Protein AF-D9PK71-F1 (afdb_monomer_lite)

pLDDT: mean 73.84, std 22.23, range [28.61, 95.31]

Organism: NCBI:txid749907

Sequence (181 aa):
SKDKDEFFEKIKHYMTLAKTSLETKRRVVENNLKNGLMPYTKRYLGTFKNHFSTIGLCGMNEACMNLLKKDITSPEGKQLTIDTLKFMREKVREFQQETGSLYNLEATPAESTAYRFAKLDKKMYPDIYTSGTPEMPYLTNSTQLPVGYTDDVVLALEHPERCPAAVHWRDHNSTRSWGRG

Secondary structure (DSSP, 8-state):
---HHHHHHHHHHHHHHHHHHHHHHHHHHHHHHHTTS-HHHHHHT--STTPPEEEE---HHHHHHHHHSS-TTSHHHHHHHHHHHHHHHHHHHHHHHHH---EEEE----HHHHHHHHHHHHHH-TT---EE-SSSEEPPSTTPPPTTS-S-HHHHHH-TTSS--------GGGSSSSS--

Structure (mmCIF, N/CA/C/O backbone):
data_AF-D9PK71-F1
#
_entry.id   AF-D9PK71-F1
#
loop_
_atom_si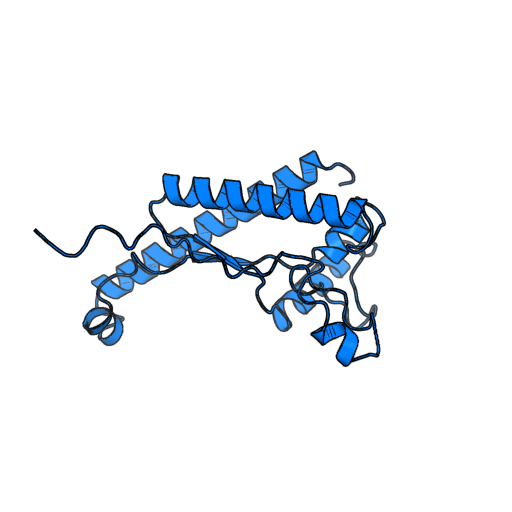te.group_PDB
_atom_site.id
_atom_site.type_symbol
_atom_site.label_atom_id
_atom_site.label_alt_id
_atom_site.label_comp_id
_atom_site.label_asym_id
_atom_site.label_entity_id
_atom_site.label_seq_id
_atom_site.pdbx_PDB_ins_code
_atom_site.Cartn_x
_atom_site.Cartn_y
_atom_site.Cartn_z
_atom_site.occupancy
_atom_site.B_iso_or_equiv
_atom_site.auth_seq_id
_atom_site.auth_comp_id
_atom_site.auth_asym_id
_atom_site.auth_atom_id
_atom_site.pdbx_PDB_model_num
ATOM 1 N N . SER A 1 1 ? -0.741 -0.027 -17.806 1.00 49.22 1 SER A N 1
ATOM 2 C CA . SER A 1 1 ? -0.610 1.356 -18.289 1.00 49.22 1 SER A CA 1
ATOM 3 C C . SER A 1 1 ? 0.857 1.698 -18.411 1.00 49.22 1 SER A C 1
ATOM 5 O O . SER A 1 1 ? 1.633 1.154 -17.636 1.00 49.22 1 SER A O 1
ATOM 7 N N . LYS A 1 2 ? 1.232 2.519 -19.395 1.00 63.56 2 LYS A N 1
ATOM 8 C CA . LYS A 1 2 ? 2.604 3.022 -19.578 1.00 63.56 2 LYS A CA 1
ATOM 9 C C . LYS A 1 2 ? 2.755 4.473 -19.109 1.00 63.56 2 LYS A C 1
ATOM 11 O O . LYS A 1 2 ? 3.839 5.026 -19.240 1.00 63.56 2 LYS A O 1
ATOM 16 N N . ASP A 1 3 ? 1.679 5.073 -18.599 1.00 83.69 3 ASP A N 1
ATOM 17 C CA . ASP A 1 3 ? 1.661 6.473 -18.203 1.00 83.69 3 ASP A CA 1
ATOM 18 C C . ASP A 1 3 ? 1.787 6.630 -16.683 1.00 83.69 3 ASP A C 1
ATOM 20 O O . ASP A 1 3 ? 1.162 5.902 -15.901 1.00 83.69 3 ASP A O 1
ATOM 24 N N . LYS A 1 4 ? 2.632 7.578 -16.279 1.00 82.75 4 LYS A N 1
ATOM 25 C CA . LYS A 1 4 ? 2.951 7.859 -14.879 1.00 82.75 4 LYS A CA 1
ATOM 26 C C . LYS A 1 4 ? 1.729 8.434 -14.159 1.00 82.75 4 LYS A C 1
ATOM 28 O O . LYS A 1 4 ? 1.484 8.066 -13.013 1.00 82.75 4 LYS A O 1
ATOM 33 N N . ASP A 1 5 ? 0.920 9.237 -14.841 1.00 88.62 5 ASP A N 1
ATOM 34 C CA . ASP A 1 5 ? -0.267 9.852 -14.242 1.00 88.62 5 ASP A CA 1
ATOM 35 C C . ASP A 1 5 ? -1.365 8.814 -13.967 1.00 88.62 5 ASP A C 1
ATOM 37 O O . ASP A 1 5 ? -1.918 8.768 -12.866 1.00 88.62 5 ASP A O 1
ATOM 41 N N . GLU A 1 6 ? -1.611 7.887 -14.902 1.00 90.69 6 GLU A N 1
ATOM 42 C CA . GLU A 1 6 ? -2.554 6.781 -14.671 1.00 90.69 6 GLU A CA 1
ATOM 43 C C . GLU A 1 6 ? -2.102 5.881 -13.506 1.00 90.69 6 GLU A C 1
ATOM 45 O O . GLU A 1 6 ? -2.930 5.362 -12.751 1.00 90.69 6 GLU A O 1
ATOM 50 N N . PHE A 1 7 ? -0.790 5.697 -13.327 1.00 90.75 7 PHE A N 1
ATOM 51 C CA . PHE A 1 7 ? -0.248 4.955 -12.190 1.00 90.75 7 PHE A CA 1
ATOM 52 C C . PHE A 1 7 ? -0.583 5.634 -10.853 1.00 90.75 7 PHE A C 1
ATOM 54 O O . PHE A 1 7 ? -1.090 4.969 -9.943 1.00 90.75 7 PHE A O 1
ATOM 61 N N . PHE A 1 8 ? -0.386 6.949 -10.743 1.00 92.75 8 PHE A N 1
ATOM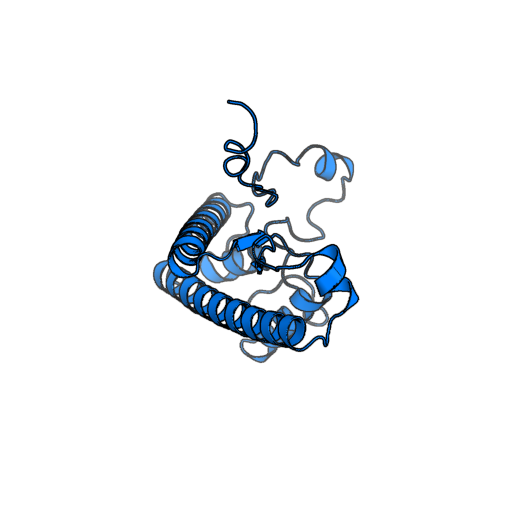 62 C CA . PHE A 1 8 ? -0.723 7.696 -9.528 1.00 92.75 8 PHE A CA 1
ATOM 63 C C . PHE A 1 8 ? -2.226 7.755 -9.254 1.00 92.75 8 PHE A C 1
ATOM 65 O O . PHE A 1 8 ? -2.640 7.605 -8.100 1.00 92.75 8 PHE A O 1
ATOM 72 N N . GLU A 1 9 ? -3.061 7.886 -10.285 1.00 93.94 9 GLU A N 1
ATOM 73 C CA . GLU A 1 9 ? -4.516 7.832 -10.105 1.00 93.94 9 GLU A CA 1
ATOM 74 C C . GLU A 1 9 ? -4.981 6.451 -9.620 1.00 93.94 9 GLU A C 1
ATOM 76 O O . GLU A 1 9 ? -5.848 6.360 -8.745 1.00 93.94 9 GLU A O 1
ATOM 81 N N . LYS A 1 10 ? -4.349 5.361 -10.076 1.00 93.12 10 LYS A N 1
ATOM 82 C CA . LYS A 1 10 ? -4.616 4.022 -9.525 1.00 93.12 10 LYS A CA 1
ATOM 83 C C . LYS A 1 10 ? -4.179 3.896 -8.072 1.00 93.12 10 LYS A C 1
ATOM 85 O O . LYS A 1 10 ? -4.954 3.386 -7.263 1.00 93.12 10 LYS A O 1
ATOM 90 N N . ILE A 1 11 ? -2.992 4.391 -7.712 1.00 92.75 11 ILE A N 1
ATOM 91 C CA . ILE A 1 11 ? -2.542 4.407 -6.309 1.00 92.75 11 ILE A CA 1
ATOM 92 C C . ILE A 1 11 ? -3.563 5.143 -5.444 1.00 92.75 11 ILE A C 1
ATOM 94 O O . ILE A 1 11 ? -4.026 4.605 -4.440 1.00 92.75 11 ILE A O 1
ATOM 98 N N . LYS A 1 12 ? -3.974 6.343 -5.855 1.00 94.31 12 LYS A N 1
ATOM 99 C CA . LYS A 1 12 ? -4.981 7.147 -5.154 1.00 94.31 12 LYS A CA 1
ATOM 100 C C . LYS A 1 12 ? -6.298 6.402 -4.981 1.00 94.31 12 LYS A C 1
ATOM 102 O O . LYS A 1 12 ? -6.862 6.412 -3.885 1.00 94.31 12 LYS A O 1
ATOM 107 N N . HIS A 1 13 ? -6.780 5.743 -6.033 1.00 95.19 13 HIS A N 1
ATOM 108 C CA . HIS A 1 13 ? -7.994 4.937 -5.978 1.00 95.19 13 HIS A CA 1
ATOM 109 C C . HIS A 1 13 ? -7.883 3.828 -4.920 1.00 95.19 13 HIS A C 1
ATOM 111 O O . HIS A 1 13 ? -8.722 3.752 -4.020 1.00 95.19 13 HIS A O 1
ATOM 117 N N . TYR A 1 14 ? -6.816 3.025 -4.956 1.00 94.00 14 TYR A N 1
ATOM 118 C CA . TYR A 1 14 ? -6.617 1.939 -3.991 1.00 94.00 14 TYR A CA 1
ATOM 119 C C . TYR A 1 14 ? -6.382 2.440 -2.563 1.00 94.00 14 TYR A C 1
ATOM 121 O O . TYR A 1 14 ? -6.922 1.865 -1.620 1.00 94.00 14 TYR A O 1
ATOM 129 N N . MET A 1 15 ? -5.655 3.542 -2.383 1.00 93.44 15 MET A N 1
ATOM 130 C CA . MET A 1 15 ? -5.487 4.181 -1.075 1.00 93.44 15 MET A CA 1
ATOM 131 C C . MET A 1 15 ? -6.818 4.676 -0.508 1.00 93.44 15 MET A C 1
ATOM 133 O O . MET A 1 15 ? -7.082 4.516 0.682 1.00 93.44 15 MET A O 1
ATOM 137 N N . THR A 1 16 ? -7.687 5.228 -1.356 1.00 94.94 16 THR A N 1
ATOM 138 C CA . THR A 1 16 ? -9.028 5.664 -0.947 1.00 94.94 16 THR A CA 1
ATOM 139 C C . THR A 1 16 ? -9.892 4.472 -0.533 1.00 94.94 16 THR A C 1
ATOM 141 O O . THR A 1 16 ? -10.580 4.535 0.485 1.00 94.94 16 THR A O 1
ATOM 144 N N . LEU A 1 17 ? -9.821 3.354 -1.264 1.00 95.31 17 LEU A N 1
ATOM 145 C CA . LEU A 1 17 ? -10.494 2.111 -0.874 1.00 95.31 17 LEU A CA 1
ATOM 146 C C . LEU A 1 17 ? -9.964 1.566 0.460 1.00 95.31 17 LEU A C 1
ATOM 148 O O . LEU A 1 17 ? -10.755 1.173 1.321 1.00 95.31 17 LEU A O 1
ATOM 152 N N . ALA A 1 18 ? -8.643 1.583 0.658 1.00 92.81 18 ALA A N 1
ATOM 153 C CA . ALA A 1 18 ? -8.014 1.166 1.907 1.00 92.81 18 ALA A CA 1
ATOM 154 C C . ALA A 1 18 ? -8.492 2.026 3.085 1.00 92.81 18 ALA A C 1
ATOM 156 O O . ALA A 1 18 ? -8.916 1.470 4.098 1.00 92.81 18 ALA A O 1
ATOM 157 N N . LYS A 1 19 ? -8.527 3.358 2.928 1.00 94.19 19 LYS A N 1
ATOM 158 C CA . LYS A 1 19 ? -9.094 4.295 3.914 1.00 94.19 19 LYS A CA 1
ATOM 159 C C . LYS A 1 19 ? -10.520 3.903 4.297 1.00 94.19 19 LYS A C 1
ATOM 161 O O . LYS A 1 19 ? -10.812 3.693 5.469 1.00 94.19 19 LYS A O 1
ATOM 166 N N . THR A 1 20 ? -11.400 3.739 3.309 1.00 94.56 20 THR A N 1
ATOM 167 C CA . THR A 1 20 ? -12.809 3.386 3.543 1.00 94.56 20 THR A CA 1
ATOM 168 C C . THR A 1 20 ? -12.956 2.056 4.288 1.00 94.56 20 THR A C 1
ATOM 170 O O . THR A 1 20 ? -13.780 1.939 5.200 1.00 94.56 20 THR A O 1
ATOM 173 N N . SER A 1 21 ? -12.142 1.057 3.937 1.00 94.94 21 SER A N 1
ATOM 174 C CA . SER A 1 21 ? -12.102 -0.240 4.622 1.00 94.94 21 SER A CA 1
ATOM 175 C C . SER A 1 21 ? -11.646 -0.102 6.080 1.00 94.94 21 SER A C 1
ATOM 177 O O . SER A 1 21 ? -12.307 -0.616 6.988 1.00 94.94 21 SER A O 1
ATOM 179 N N . LEU A 1 22 ? -10.564 0.643 6.319 1.00 92.69 22 LEU A N 1
ATOM 180 C CA . LEU A 1 22 ? -9.991 0.876 7.646 1.00 92.69 22 LEU A CA 1
ATOM 181 C C . LEU A 1 22 ? -10.969 1.620 8.563 1.00 92.69 22 LEU A C 1
ATOM 183 O O . LEU A 1 22 ? -11.201 1.172 9.687 1.00 92.69 22 LEU A O 1
ATOM 187 N N . GLU A 1 23 ? -11.616 2.679 8.077 1.00 93.56 23 GLU A N 1
ATOM 188 C CA . GLU A 1 23 ? -12.632 3.419 8.838 1.00 93.56 23 GLU A CA 1
ATOM 189 C C . GLU A 1 23 ? -13.875 2.569 9.121 1.00 93.56 23 GLU A C 1
ATOM 191 O O . GLU A 1 23 ? -14.410 2.561 10.233 1.00 93.56 23 GLU A O 1
ATOM 196 N N . THR A 1 24 ? -14.315 1.769 8.146 1.00 94.19 24 THR A N 1
ATOM 197 C CA . THR A 1 24 ? -15.439 0.846 8.352 1.00 94.19 24 THR A CA 1
ATOM 198 C C . THR A 1 24 ? -15.112 -0.183 9.430 1.00 94.19 24 THR A C 1
ATOM 200 O O . THR A 1 24 ? -15.928 -0.416 10.327 1.00 94.19 24 THR A O 1
ATOM 203 N N . LYS A 1 25 ? -13.908 -0.767 9.388 1.00 91.94 25 LYS A N 1
ATOM 204 C CA . LYS A 1 25 ? -13.423 -1.712 10.401 1.00 91.94 25 LYS A CA 1
ATOM 205 C C . LYS A 1 25 ? -13.338 -1.045 11.774 1.00 91.94 25 LYS A C 1
ATOM 207 O O . LYS A 1 25 ? -13.826 -1.622 12.745 1.00 91.94 25 LYS A O 1
ATOM 212 N N . ARG A 1 26 ? -12.786 0.170 11.853 1.00 91.38 26 ARG A N 1
ATOM 213 C CA . ARG A 1 26 ? -12.682 0.962 13.088 1.00 91.38 26 ARG A CA 1
ATOM 214 C C . ARG A 1 26 ? -14.051 1.165 13.725 1.00 91.38 26 ARG A C 1
ATOM 216 O O . ARG A 1 26 ? -14.225 0.823 14.889 1.00 91.38 26 ARG A O 1
ATOM 223 N N . ARG A 1 27 ? -15.048 1.596 12.949 1.00 91.62 27 ARG A N 1
ATOM 224 C CA . ARG A 1 27 ? -16.429 1.769 13.426 1.00 91.62 27 ARG A CA 1
ATOM 225 C C . ARG A 1 27 ? -17.022 0.480 14.004 1.00 91.62 27 ARG A C 1
ATOM 227 O O . ARG A 1 27 ? -17.658 0.517 15.054 1.00 91.62 27 ARG A O 1
ATOM 234 N N . VAL A 1 28 ? -16.809 -0.664 13.350 1.00 92.88 28 VAL A N 1
ATOM 235 C CA . VAL A 1 28 ? -17.277 -1.968 13.860 1.00 92.88 28 VAL A CA 1
ATOM 236 C C . VAL A 1 28 ? -16.591 -2.319 15.182 1.00 92.88 28 VAL A C 1
ATOM 238 O O . VAL A 1 28 ? -17.259 -2.708 16.139 1.00 92.88 28 VAL A O 1
ATOM 241 N N . VAL A 1 29 ? -15.271 -2.146 15.263 1.00 89.88 29 VAL A N 1
ATOM 242 C CA . VAL A 1 29 ? -14.491 -2.421 16.480 1.00 89.88 29 VAL A CA 1
ATOM 243 C C . VAL A 1 29 ? -14.921 -1.498 17.626 1.00 89.88 29 VAL A C 1
ATOM 245 O O . VAL A 1 29 ? -15.137 -1.962 18.744 1.00 89.88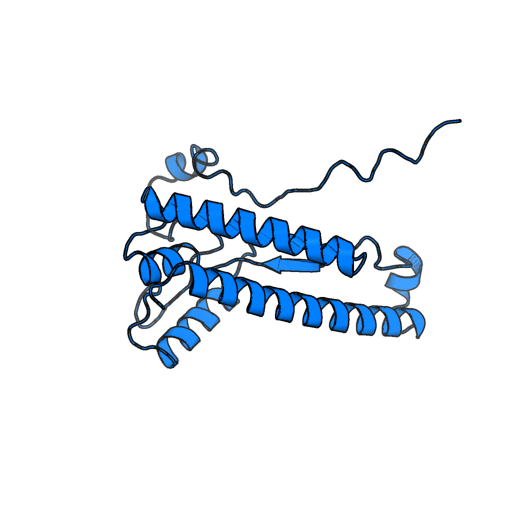 29 VAL A O 1
ATOM 248 N N . GLU A 1 30 ? -15.132 -0.211 17.366 1.00 89.00 30 GLU A N 1
ATOM 249 C CA . GLU A 1 30 ? -15.633 0.734 18.369 1.00 89.00 30 GLU A CA 1
ATOM 250 C C . GLU A 1 30 ? -17.038 0.379 18.864 1.00 89.00 30 GLU A C 1
ATOM 252 O O . GLU A 1 30 ? -17.304 0.458 20.066 1.00 89.00 30 GLU A O 1
ATOM 257 N N . ASN A 1 31 ? -17.930 -0.056 17.973 1.00 90.69 31 ASN A N 1
ATOM 258 C CA . ASN A 1 31 ? -19.264 -0.516 18.359 1.00 90.69 31 ASN A CA 1
ATOM 259 C C . ASN A 1 31 ? -19.191 -1.770 19.239 1.00 90.69 31 ASN A C 1
ATOM 261 O O . ASN A 1 31 ? -19.850 -1.830 20.277 1.00 90.69 31 ASN A O 1
ATOM 265 N N . ASN A 1 32 ? -18.330 -2.729 18.895 1.00 90.81 32 ASN A N 1
ATOM 266 C CA . ASN A 1 32 ? -18.095 -3.918 19.717 1.00 90.81 32 ASN A CA 1
ATOM 267 C C . ASN A 1 32 ? -17.547 -3.555 21.107 1.00 90.81 32 ASN A C 1
ATOM 269 O O . ASN A 1 32 ? -17.947 -4.154 22.106 1.00 90.81 32 ASN A O 1
ATOM 273 N N . LEU A 1 33 ? -16.673 -2.544 21.195 1.00 88.12 33 LEU A N 1
ATOM 274 C CA . LEU A 1 33 ? -16.142 -2.049 22.467 1.00 88.12 33 LEU A CA 1
ATOM 275 C C . LEU A 1 33 ? -17.254 -1.443 23.332 1.00 88.12 33 LEU A C 1
ATOM 277 O O . LEU A 1 33 ? -17.361 -1.749 24.522 1.00 88.12 33 LEU A O 1
ATOM 281 N N . LYS A 1 34 ? -18.107 -0.602 22.732 1.00 87.19 34 LYS A N 1
ATOM 282 C CA . LYS A 1 34 ? -19.247 0.032 23.413 1.00 87.19 34 LYS A CA 1
ATOM 283 C C . LYS A 1 34 ? -20.223 -1.015 23.944 1.00 87.19 34 LYS A C 1
ATOM 285 O O . LYS A 1 34 ? -20.555 -0.960 25.129 1.00 87.19 34 LYS A O 1
ATOM 290 N N . ASN A 1 35 ? -20.544 -2.014 23.121 1.00 90.81 35 ASN A N 1
ATOM 291 C CA . ASN A 1 35 ? -21.446 -3.125 23.441 1.00 90.81 35 ASN A CA 1
ATOM 292 C C . ASN A 1 35 ? -20.858 -4.146 24.431 1.00 90.81 35 ASN A C 1
ATOM 294 O O . ASN A 1 35 ? -21.519 -5.122 24.765 1.00 90.81 35 ASN A O 1
ATOM 298 N N . GLY A 1 36 ? -19.626 -3.944 24.913 1.00 87.44 36 GLY A N 1
ATOM 299 C CA . GLY A 1 36 ? -19.027 -4.790 25.947 1.00 87.44 36 GLY A CA 1
ATOM 300 C C . GLY A 1 36 ? -18.474 -6.123 25.442 1.00 87.44 36 GLY A C 1
ATOM 301 O O . GLY A 1 36 ? -18.064 -6.941 26.257 1.00 87.44 36 GLY A O 1
ATOM 302 N N . LEU A 1 37 ? -18.380 -6.323 24.123 1.00 89.12 37 LEU A N 1
ATOM 303 C CA . LEU A 1 37 ? -17.829 -7.545 23.519 1.00 89.12 37 LEU A CA 1
ATOM 304 C C . LEU A 1 37 ? -16.302 -7.657 23.670 1.00 89.12 37 LEU A C 1
ATOM 306 O O . LEU A 1 37 ? -15.720 -8.692 23.362 1.00 89.12 37 LEU A O 1
ATOM 310 N N . MET A 1 38 ? -15.643 -6.593 24.138 1.00 87.44 38 MET A N 1
ATOM 311 C CA . MET A 1 38 ? -14.199 -6.547 24.389 1.00 87.44 38 MET A CA 1
ATOM 312 C C . MET A 1 38 ? -13.917 -5.992 25.799 1.00 87.44 38 MET A C 1
ATOM 314 O O . MET A 1 38 ? -13.432 -4.864 25.936 1.00 87.44 38 MET A O 1
ATOM 318 N N . PRO A 1 39 ? -14.249 -6.745 26.866 1.00 84.75 39 PRO A N 1
ATOM 319 C CA . PRO A 1 39 ? -14.245 -6.240 28.241 1.00 84.75 39 PRO A CA 1
ATOM 320 C C . PRO A 1 39 ? -12.844 -5.856 28.735 1.00 84.75 39 PRO A C 1
ATOM 322 O O . PRO A 1 39 ? -12.676 -4.796 29.338 1.00 84.75 39 PRO A O 1
ATOM 325 N N . TYR A 1 40 ? -11.821 -6.653 28.411 1.00 85.75 40 TYR A N 1
ATOM 326 C CA . TYR A 1 40 ? -10.433 -6.343 28.763 1.00 85.75 40 TYR A CA 1
ATOM 327 C C . TYR A 1 40 ? -9.934 -5.089 28.040 1.00 85.75 40 TYR A C 1
ATOM 329 O O . TYR A 1 40 ? -9.430 -4.162 28.672 1.00 85.75 40 TYR A O 1
ATOM 337 N N . THR A 1 41 ? -10.152 -4.993 26.727 1.00 83.69 41 THR A N 1
ATOM 338 C CA . THR A 1 41 ? -9.767 -3.808 25.951 1.00 83.69 41 THR A CA 1
ATOM 339 C C . THR A 1 41 ? -10.480 -2.556 26.455 1.00 83.69 41 THR A C 1
ATOM 341 O O . THR A 1 41 ? -9.856 -1.511 26.613 1.00 83.69 41 THR A O 1
ATOM 344 N N . LYS A 1 42 ? -11.768 -2.651 26.804 1.00 81.38 42 LYS A N 1
ATOM 345 C CA . LYS A 1 42 ? -12.520 -1.528 27.381 1.00 81.38 42 LYS A CA 1
ATOM 346 C C . LYS A 1 42 ? -11.935 -1.084 28.722 1.00 81.38 42 LYS A C 1
ATOM 348 O O . LYS A 1 42 ? -11.851 0.114 28.971 1.00 81.38 42 LYS A O 1
ATOM 353 N N . ARG A 1 43 ? -11.506 -2.031 29.562 1.00 83.38 43 ARG A N 1
ATOM 354 C CA . ARG A 1 43 ? -10.967 -1.758 30.902 1.00 83.38 43 ARG A CA 1
ATOM 355 C C . ARG A 1 43 ? -9.581 -1.112 30.896 1.00 83.38 43 ARG A C 1
ATOM 357 O O . ARG A 1 43 ? -9.327 -0.286 31.774 1.00 83.38 43 ARG A O 1
ATOM 364 N N . TYR A 1 44 ? -8.709 -1.512 29.969 1.00 81.19 44 TYR A N 1
ATOM 365 C CA . TYR A 1 44 ? -7.298 -1.0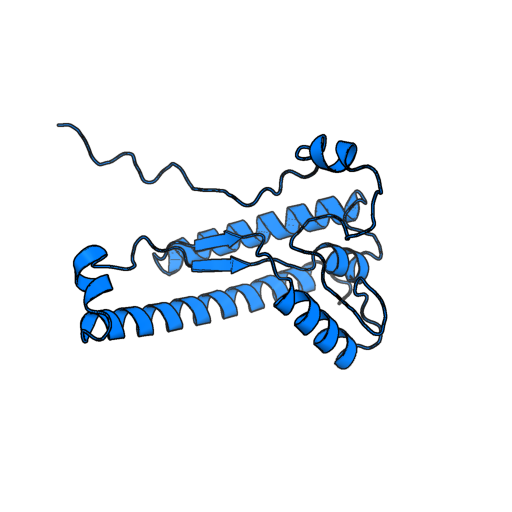99 29.948 1.00 81.19 44 TYR A CA 1
ATOM 366 C C . TYR A 1 44 ? -6.971 -0.045 28.889 1.00 81.19 44 TYR A C 1
ATOM 368 O O . TYR A 1 44 ? -6.093 0.781 29.110 1.00 81.19 44 TYR A O 1
ATOM 376 N N . LEU A 1 45 ? -7.668 -0.058 27.752 1.00 81.19 45 LEU A N 1
ATOM 377 C CA . LEU A 1 45 ? -7.408 0.853 26.640 1.00 81.19 45 LEU A CA 1
ATOM 378 C C . LEU A 1 45 ? -8.441 1.984 26.564 1.00 81.19 45 LEU A C 1
ATOM 380 O O . LEU A 1 45 ? -8.102 3.132 26.287 1.00 81.19 45 LEU A O 1
ATOM 384 N N . GLY A 1 46 ? -9.714 1.663 26.802 1.00 76.88 46 GLY A N 1
ATOM 385 C CA . GLY A 1 46 ? -10.826 2.616 26.806 1.00 76.88 46 GLY A CA 1
ATOM 386 C C . GLY A 1 46 ? -11.248 3.113 25.418 1.00 76.88 46 GLY A C 1
ATOM 387 O O . GLY A 1 46 ? -12.433 3.053 25.096 1.00 76.88 46 GLY A O 1
ATOM 388 N N . THR A 1 47 ? -10.315 3.578 24.578 1.00 76.19 47 THR A N 1
ATOM 389 C CA . THR A 1 47 ? -10.604 4.095 23.225 1.00 76.19 47 THR A CA 1
ATOM 390 C C . THR A 1 47 ? -9.530 3.710 22.206 1.00 76.19 47 THR A C 1
ATOM 392 O O . THR A 1 47 ? -8.366 3.521 22.551 1.00 76.19 47 THR A O 1
ATOM 395 N N . PHE A 1 48 ? -9.902 3.672 20.924 1.00 79.69 48 PHE A N 1
ATOM 396 C CA . PHE A 1 48 ? -8.975 3.413 19.815 1.00 79.69 48 PHE A CA 1
ATOM 397 C C . PHE A 1 48 ? -8.463 4.689 19.127 1.00 79.69 48 PHE A C 1
ATOM 399 O O . PHE A 1 48 ? -7.832 4.607 18.074 1.00 79.69 48 PHE A O 1
ATOM 406 N N . LYS A 1 49 ? -8.685 5.874 19.714 1.00 75.06 49 LYS A N 1
ATOM 407 C CA . LYS A 1 49 ? -8.291 7.161 19.107 1.00 75.06 49 LYS A CA 1
ATOM 408 C C . LYS A 1 49 ? -6.789 7.262 18.823 1.00 75.06 49 LYS A C 1
ATOM 410 O O . LYS A 1 49 ? -6.396 7.846 17.825 1.00 75.06 49 LYS A O 1
ATOM 415 N N . ASN A 1 50 ? -5.969 6.618 19.653 1.00 78.69 50 ASN A N 1
ATOM 416 C CA . ASN A 1 50 ? -4.511 6.621 19.517 1.00 78.69 50 ASN A CA 1
ATOM 417 C C . ASN A 1 50 ? -3.968 5.430 18.701 1.00 78.69 50 ASN A C 1
ATOM 419 O O . ASN A 1 50 ? -2.766 5.185 18.711 1.00 78.69 50 ASN A O 1
ATOM 423 N N . HIS A 1 51 ? -4.834 4.643 18.050 1.00 82.00 51 HIS A N 1
ATOM 424 C CA . HIS A 1 51 ? -4.411 3.500 17.234 1.00 82.00 51 HIS A CA 1
ATOM 425 C C . HIS A 1 51 ? -4.242 3.914 15.783 1.00 82.00 51 HIS A C 1
ATOM 427 O O . HIS A 1 51 ? -5.162 4.483 15.193 1.00 82.00 51 HIS A O 1
ATOM 433 N N . PHE A 1 52 ? -3.093 3.570 15.211 1.00 79.38 52 PHE A N 1
ATOM 434 C CA . PHE A 1 52 ? -2.805 3.818 13.808 1.00 79.38 52 PHE A CA 1
ATOM 435 C C . PHE A 1 52 ? -3.574 2.856 12.904 1.00 79.38 52 PHE A C 1
ATOM 437 O O . PHE A 1 52 ? -3.697 1.663 13.185 1.00 79.38 52 PHE A O 1
ATOM 444 N N . SER A 1 53 ? -4.082 3.394 11.803 1.00 84.75 53 SER A N 1
ATOM 445 C CA . SER A 1 53 ? -4.552 2.633 10.656 1.00 84.75 53 SER A CA 1
ATOM 446 C C . SER A 1 53 ? -3.430 2.564 9.622 1.00 84.75 53 SER A C 1
ATOM 448 O O . SER A 1 53 ? -2.989 3.587 9.101 1.00 84.75 53 SER A O 1
ATOM 450 N N . THR A 1 54 ? -2.951 1.352 9.349 1.00 81.56 54 THR A N 1
ATOM 451 C CA . THR A 1 54 ? -1.754 1.142 8.530 1.00 81.56 54 THR A CA 1
ATOM 452 C C . THR A 1 54 ? -2.101 0.832 7.086 1.00 81.56 54 THR A C 1
ATOM 454 O O . THR A 1 54 ? -2.908 -0.056 6.807 1.00 81.56 54 THR A O 1
ATOM 457 N N . ILE A 1 55 ? -1.464 1.553 6.164 1.00 84.25 55 ILE A N 1
ATOM 458 C CA . ILE A 1 55 ? -1.497 1.263 4.730 1.00 84.25 55 ILE A CA 1
ATOM 459 C C . ILE A 1 55 ? -0.113 0.745 4.327 1.00 84.25 55 ILE A C 1
ATOM 461 O O . ILE A 1 55 ? 0.882 1.467 4.411 1.00 84.25 55 ILE A O 1
ATOM 465 N N . GLY A 1 56 ? -0.061 -0.522 3.916 1.00 82.06 56 GLY A N 1
ATOM 466 C CA . GLY A 1 56 ? 1.168 -1.191 3.497 1.00 82.06 56 GLY A CA 1
ATOM 467 C C . GLY A 1 56 ? 1.493 -0.972 2.018 1.00 82.06 56 GLY A C 1
ATOM 468 O O . GLY A 1 56 ? 0.584 -0.934 1.186 1.00 82.06 56 GLY A O 1
ATOM 469 N N . LEU A 1 57 ? 2.784 -0.873 1.690 1.00 82.12 57 LEU A N 1
ATOM 470 C CA . LEU A 1 57 ? 3.297 -0.885 0.312 1.00 82.12 57 LEU A CA 1
ATOM 471 C C . LEU A 1 57 ? 4.104 -2.167 0.057 1.00 82.12 57 LEU A C 1
ATOM 473 O O . LEU A 1 57 ? 4.914 -2.568 0.890 1.00 82.12 57 LEU A O 1
ATOM 477 N N . CYS A 1 58 ? 3.919 -2.786 -1.112 1.00 84.81 58 CYS A N 1
ATOM 478 C CA . CYS A 1 58 ? 4.722 -3.919 -1.580 1.00 84.81 58 CYS A CA 1
ATOM 479 C C . CYS A 1 58 ? 4.877 -3.895 -3.109 1.00 84.81 58 CYS A C 1
ATOM 481 O O . CYS A 1 58 ? 4.065 -3.278 -3.800 1.00 84.81 58 CYS A O 1
ATOM 483 N N . GLY A 1 59 ? 5.911 -4.563 -3.626 1.00 85.31 59 GLY A N 1
ATOM 484 C CA . GLY A 1 59 ? 6.118 -4.763 -5.061 1.00 85.31 59 GLY A CA 1
ATOM 485 C C . GLY A 1 59 ? 6.649 -3.549 -5.823 1.00 85.31 59 GLY A C 1
ATOM 486 O O . GLY A 1 59 ? 6.355 -3.401 -7.010 1.00 85.31 59 GLY A O 1
ATOM 487 N N . MET A 1 60 ? 7.410 -2.656 -5.176 1.00 86.94 60 MET A N 1
ATOM 488 C CA . MET A 1 60 ? 7.894 -1.441 -5.845 1.00 86.94 60 MET A CA 1
ATOM 489 C C . MET A 1 60 ? 8.872 -1.758 -6.986 1.00 86.94 60 MET A C 1
ATOM 491 O O . MET A 1 60 ? 8.830 -1.106 -8.029 1.00 86.94 60 MET A O 1
ATOM 495 N N . ASN A 1 61 ? 9.709 -2.792 -6.841 1.00 86.75 61 ASN A N 1
ATOM 496 C CA . ASN A 1 61 ? 10.592 -3.220 -7.924 1.00 86.75 61 ASN A CA 1
ATOM 497 C C . ASN A 1 61 ? 9.798 -3.735 -9.132 1.00 86.75 61 ASN A C 1
ATOM 499 O O . ASN A 1 61 ? 10.086 -3.361 -10.266 1.00 86.75 61 ASN A O 1
ATOM 503 N N . GLU A 1 62 ? 8.765 -4.545 -8.901 1.00 89.06 62 GLU A N 1
ATOM 504 C CA . GLU A 1 62 ? 7.896 -5.046 -9.968 1.00 89.06 62 GLU A CA 1
ATOM 505 C C . GLU A 1 62 ? 7.134 -3.903 -10.643 1.00 89.06 62 GLU A C 1
ATOM 507 O O . GLU A 1 62 ? 6.978 -3.913 -11.865 1.00 89.06 62 GLU A O 1
ATOM 512 N N . ALA A 1 63 ? 6.706 -2.886 -9.890 1.00 88.81 63 ALA A N 1
ATOM 513 C CA . ALA A 1 63 ? 6.106 -1.683 -10.459 1.00 88.81 63 ALA A CA 1
ATOM 514 C C . ALA A 1 63 ? 7.093 -0.947 -11.383 1.00 88.81 63 ALA A C 1
ATOM 516 O O . ALA A 1 63 ? 6.743 -0.654 -12.528 1.00 88.81 63 ALA A O 1
ATOM 517 N N . CYS A 1 64 ? 8.338 -0.725 -10.941 1.00 88.81 64 CYS A N 1
ATOM 518 C CA . CYS A 1 64 ? 9.401 -0.132 -11.762 1.00 88.81 64 CYS A CA 1
ATOM 519 C C . CYS A 1 64 ? 9.672 -0.960 -13.029 1.00 88.81 64 CYS A C 1
ATOM 521 O O . CYS A 1 64 ? 9.669 -0.419 -14.136 1.00 88.81 64 CYS A O 1
ATOM 523 N N . MET A 1 65 ? 9.810 -2.280 -12.896 1.00 89.69 65 MET A N 1
ATOM 524 C CA . MET A 1 65 ? 10.054 -3.182 -14.024 1.00 89.69 65 MET A CA 1
ATOM 525 C C . MET A 1 65 ? 8.892 -3.193 -15.018 1.00 89.69 65 MET A C 1
ATOM 527 O O . MET A 1 65 ? 9.112 -3.233 -16.226 1.00 89.69 65 MET A O 1
ATOM 531 N N . ASN A 1 66 ? 7.645 -3.120 -14.553 1.00 90.19 66 ASN A N 1
ATOM 532 C CA . ASN A 1 66 ? 6.486 -3.103 -15.442 1.00 90.19 66 ASN A CA 1
ATOM 533 C C . ASN A 1 66 ? 6.291 -1.750 -16.145 1.00 90.19 66 ASN A C 1
ATOM 535 O O . ASN A 1 66 ? 5.978 -1.748 -17.339 1.00 90.19 66 ASN A O 1
ATOM 539 N N . LEU A 1 67 ? 6.499 -0.633 -15.438 1.00 89.62 67 LEU A N 1
ATOM 540 C CA . LEU A 1 67 ? 6.291 0.733 -15.944 1.00 89.62 67 LEU A CA 1
ATOM 541 C C . LEU A 1 67 ? 7.471 1.250 -16.768 1.00 89.62 67 LEU A C 1
ATOM 543 O O . LEU A 1 67 ? 7.282 1.738 -17.879 1.00 89.62 67 LEU A O 1
ATOM 547 N N . LEU A 1 68 ? 8.683 1.146 -16.222 1.00 88.00 68 LEU A N 1
ATOM 548 C CA . LEU A 1 68 ? 9.896 1.761 -16.765 1.00 88.00 68 LEU A CA 1
ATOM 549 C C . LEU A 1 68 ? 10.782 0.773 -17.524 1.00 88.00 68 LEU A C 1
ATOM 551 O O . LEU A 1 68 ? 11.728 1.203 -18.179 1.00 88.00 68 LEU A O 1
ATOM 555 N N . LYS A 1 69 ? 10.512 -0.539 -17.421 1.00 89.94 69 LYS A N 1
ATOM 556 C CA . LYS A 1 69 ? 11.417 -1.607 -17.896 1.00 89.94 69 LYS A CA 1
ATOM 557 C C . LYS A 1 69 ? 12.819 -1.509 -17.279 1.00 89.94 69 LYS A C 1
ATOM 559 O O . LYS A 1 69 ? 13.796 -1.950 -17.876 1.00 89.94 69 LYS A O 1
ATOM 564 N N . LYS A 1 70 ? 12.898 -0.925 -16.081 1.00 88.00 70 LYS A N 1
ATOM 565 C CA . LYS A 1 70 ? 14.111 -0.736 -15.285 1.00 88.00 70 LYS A CA 1
ATOM 566 C C . LYS A 1 70 ? 13.822 -1.121 -13.841 1.00 88.00 70 LYS A C 1
ATOM 568 O O . LYS A 1 70 ? 12.711 -0.903 -13.359 1.00 88.00 70 LYS A O 1
ATOM 573 N N . ASP A 1 71 ? 14.816 -1.675 -13.163 1.00 85.06 71 ASP A N 1
ATOM 574 C CA . ASP A 1 71 ? 14.692 -2.062 -11.761 1.00 85.06 71 ASP A CA 1
ATOM 575 C C . ASP A 1 71 ? 14.692 -0.846 -10.817 1.00 85.06 71 ASP A C 1
ATOM 577 O O . ASP A 1 71 ? 14.931 0.302 -11.214 1.00 85.06 71 ASP A O 1
ATOM 581 N N . ILE A 1 72 ? 14.444 -1.107 -9.535 1.00 81.75 72 ILE A N 1
ATOM 582 C CA . ILE A 1 72 ? 14.459 -0.089 -8.477 1.00 81.75 72 ILE A CA 1
ATOM 583 C C . ILE A 1 72 ? 15.851 0.519 -8.220 1.00 81.75 72 ILE A C 1
ATOM 585 O O . ILE A 1 72 ? 15.951 1.563 -7.579 1.00 81.75 72 ILE A O 1
ATOM 589 N N . THR A 1 73 ? 16.935 -0.102 -8.693 1.00 82.75 73 THR A N 1
ATOM 590 C CA . THR A 1 73 ? 18.315 0.369 -8.475 1.00 82.75 73 THR A CA 1
ATOM 591 C C . THR A 1 73 ? 18.723 1.460 -9.462 1.00 82.75 73 THR A C 1
ATOM 593 O O . THR A 1 73 ? 19.563 2.311 -9.129 1.00 82.75 73 THR A O 1
ATOM 596 N N . SER A 1 74 ? 18.086 1.470 -10.636 1.00 85.75 74 SER A N 1
ATOM 597 C CA . SER A 1 74 ? 18.254 2.489 -11.669 1.00 85.75 74 SER A CA 1
ATOM 598 C C . SER A 1 74 ? 17.900 3.899 -11.163 1.00 85.75 74 SER A C 1
ATOM 600 O O . SER A 1 74 ? 17.039 4.047 -10.288 1.00 85.75 74 SER A O 1
ATOM 602 N N . PRO A 1 75 ? 18.527 4.965 -11.699 1.00 88.19 75 PRO A N 1
ATOM 603 C CA . PRO A 1 75 ? 18.178 6.341 -11.344 1.00 88.19 75 PRO A CA 1
ATOM 604 C C . PRO A 1 75 ? 16.684 6.643 -11.528 1.00 88.19 75 PRO A C 1
ATOM 606 O O . PRO A 1 75 ? 16.068 7.274 -10.669 1.00 88.19 75 PRO A O 1
ATOM 609 N N . GLU A 1 76 ? 16.077 6.142 -12.605 1.00 87.69 76 GLU A N 1
ATOM 610 C CA . GLU A 1 76 ? 14.658 6.352 -12.888 1.00 87.69 76 GLU A CA 1
ATOM 611 C C . GLU A 1 76 ? 13.747 5.557 -11.945 1.00 87.69 76 GLU A C 1
ATOM 613 O O . GLU A 1 76 ? 12.744 6.093 -11.472 1.00 87.69 76 GLU A O 1
ATOM 618 N N . GLY A 1 77 ? 14.105 4.310 -11.618 1.00 86.06 77 GLY A N 1
ATOM 619 C CA . GLY A 1 77 ? 13.370 3.487 -10.653 1.00 86.06 77 GLY A CA 1
ATOM 620 C C . GLY A 1 77 ? 13.415 4.059 -9.235 1.00 86.06 77 GLY A C 1
ATOM 621 O O . GLY A 1 77 ? 12.391 4.102 -8.543 1.00 86.06 77 GLY A O 1
ATOM 622 N N . LYS A 1 78 ? 14.571 4.595 -8.820 1.00 84.44 78 LYS A N 1
ATOM 623 C CA . LYS A 1 78 ? 14.713 5.337 -7.556 1.00 84.44 78 LYS A CA 1
ATOM 624 C C . LYS A 1 78 ? 13.821 6.568 -7.536 1.00 84.44 78 LYS A C 1
ATOM 626 O O . LYS A 1 78 ? 13.100 6.775 -6.562 1.00 84.44 78 LYS A O 1
ATOM 631 N N . GLN A 1 79 ? 13.832 7.358 -8.609 1.00 86.56 79 GLN A N 1
ATOM 632 C CA . GLN A 1 79 ? 13.006 8.559 -8.688 1.00 86.56 79 GLN A CA 1
ATOM 633 C C . GLN A 1 79 ? 11.512 8.220 -8.626 1.00 86.56 79 GLN A C 1
ATOM 635 O O . GLN A 1 79 ? 10.784 8.833 -7.849 1.00 86.56 79 GLN A O 1
ATOM 640 N N . LEU A 1 80 ? 11.060 7.201 -9.364 1.00 87.31 80 LEU A N 1
ATOM 641 C CA . LEU A 1 80 ? 9.667 6.751 -9.318 1.00 87.31 80 LEU A CA 1
ATOM 642 C C . LEU A 1 80 ? 9.263 6.288 -7.914 1.00 87.31 80 LEU A C 1
ATOM 644 O O . LEU A 1 80 ? 8.172 6.614 -7.448 1.00 87.31 80 LEU A O 1
ATOM 648 N N . THR A 1 81 ? 10.144 5.564 -7.225 1.00 85.44 81 THR A N 1
ATOM 649 C CA . THR A 1 81 ? 9.913 5.119 -5.844 1.00 85.44 81 THR A CA 1
ATOM 650 C C . THR A 1 81 ? 9.761 6.306 -4.896 1.00 85.44 81 THR A C 1
ATOM 652 O O . THR A 1 81 ? 8.812 6.356 -4.115 1.00 85.44 81 THR A O 1
ATOM 655 N N . ILE A 1 82 ? 10.651 7.298 -4.991 1.00 84.69 82 ILE A N 1
ATOM 656 C CA . ILE A 1 82 ? 10.590 8.517 -4.174 1.00 84.69 82 ILE A CA 1
ATOM 657 C C . ILE A 1 82 ? 9.291 9.282 -4.438 1.00 84.69 82 ILE A C 1
ATOM 659 O O . ILE A 1 82 ? 8.617 9.686 -3.489 1.00 84.69 82 ILE A O 1
ATOM 663 N N . ASP A 1 83 ? 8.922 9.462 -5.706 1.00 86.06 83 ASP A N 1
ATOM 664 C CA . ASP A 1 83 ? 7.695 10.163 -6.090 1.00 86.06 83 ASP A CA 1
ATOM 665 C C . ASP A 1 83 ? 6.452 9.424 -5.570 1.00 86.06 83 ASP A C 1
ATOM 667 O O . ASP A 1 83 ? 5.540 10.043 -5.025 1.00 86.06 83 ASP A O 1
ATOM 671 N N . THR A 1 84 ? 6.458 8.090 -5.647 1.00 87.12 84 THR A N 1
ATOM 672 C CA . THR A 1 84 ? 5.403 7.217 -5.106 1.00 87.12 84 THR A CA 1
ATOM 673 C C . THR A 1 84 ? 5.246 7.395 -3.603 1.00 87.12 84 THR A C 1
ATOM 675 O O . THR A 1 84 ? 4.147 7.666 -3.121 1.00 87.12 84 THR A O 1
ATOM 678 N N . LEU A 1 85 ? 6.341 7.320 -2.848 1.00 84.75 85 LEU A N 1
ATOM 679 C CA . LEU A 1 85 ? 6.306 7.478 -1.394 1.00 84.75 85 LEU A CA 1
ATOM 680 C C . LEU A 1 85 ? 5.861 8.884 -0.973 1.00 84.75 85 LEU A C 1
ATOM 682 O O . LEU A 1 85 ? 5.092 9.019 -0.020 1.00 84.75 85 LEU A O 1
ATOM 686 N N . LYS A 1 86 ? 6.302 9.930 -1.683 1.00 84.50 86 LYS A N 1
ATOM 687 C CA . LYS A 1 86 ? 5.851 11.310 -1.443 1.00 84.50 86 LYS A CA 1
ATOM 688 C C . LYS A 1 86 ? 4.351 11.449 -1.675 1.00 84.50 86 LYS A C 1
ATOM 690 O O . LYS A 1 86 ? 3.652 11.945 -0.795 1.00 84.50 86 LYS A O 1
ATOM 695 N N . PHE A 1 87 ? 3.858 10.937 -2.799 1.00 88.75 87 PHE A N 1
ATOM 696 C CA . PHE A 1 87 ? 2.437 10.957 -3.128 1.00 88.75 87 PHE A CA 1
ATOM 697 C C . PHE A 1 87 ? 1.592 10.232 -2.074 1.00 88.75 87 PHE A C 1
ATOM 699 O O . PHE A 1 87 ? 0.609 10.774 -1.566 1.00 88.75 87 PHE A O 1
ATOM 706 N N . MET A 1 88 ? 2.003 9.024 -1.678 1.00 86.81 88 MET A N 1
ATOM 707 C CA . MET A 1 88 ? 1.308 8.266 -0.636 1.00 86.81 88 MET A CA 1
ATOM 708 C C . MET A 1 88 ? 1.328 9.004 0.708 1.00 86.81 88 MET A C 1
ATOM 710 O O . MET A 1 88 ? 0.322 9.026 1.417 1.00 86.81 88 MET A O 1
ATOM 714 N N . ARG A 1 89 ? 2.446 9.646 1.064 1.00 84.25 89 ARG A N 1
ATOM 715 C CA . ARG A 1 89 ? 2.558 10.429 2.302 1.00 84.25 89 ARG A CA 1
ATOM 716 C C . ARG A 1 89 ? 1.590 11.608 2.319 1.00 84.25 89 ARG A C 1
ATOM 718 O O . ARG A 1 89 ? 0.944 11.847 3.339 1.00 84.25 89 ARG A O 1
ATOM 725 N N . GLU A 1 90 ? 1.480 12.334 1.213 1.00 88.31 90 GLU A N 1
ATOM 726 C CA . GLU A 1 90 ? 0.535 13.446 1.086 1.00 88.31 90 GLU A CA 1
ATOM 727 C C . GLU A 1 90 ? -0.909 12.968 1.241 1.00 88.31 90 GLU A C 1
ATOM 729 O O . GLU A 1 90 ? -1.657 13.543 2.031 1.00 88.31 90 GLU A O 1
ATOM 734 N N . LYS A 1 91 ? -1.268 11.853 0.596 1.00 91.00 91 LYS A N 1
ATOM 735 C CA . LYS A 1 91 ? -2.604 11.253 0.717 1.00 91.00 91 LYS A CA 1
ATOM 736 C C . LYS A 1 91 ? -2.914 10.782 2.132 1.00 91.00 91 LYS A C 1
ATOM 738 O O . LYS A 1 91 ? -4.005 11.024 2.634 1.00 91.00 91 LYS A O 1
ATOM 743 N N . VAL A 1 92 ? -1.951 10.171 2.815 1.00 87.50 92 VAL A N 1
ATOM 744 C CA . VAL A 1 92 ? -2.107 9.801 4.228 1.00 87.50 92 VAL A CA 1
ATOM 745 C C . VAL A 1 92 ? -2.354 11.033 5.099 1.00 87.50 92 VAL A C 1
ATOM 747 O O . VAL A 1 92 ? -3.239 11.003 5.951 1.00 87.50 92 VAL A O 1
ATOM 750 N N . ARG A 1 93 ? -1.637 12.138 4.865 1.00 86.56 93 ARG A N 1
ATOM 751 C CA . ARG A 1 93 ? -1.869 13.396 5.589 1.00 86.56 93 ARG A CA 1
ATOM 752 C C . ARG A 1 93 ? -3.280 13.938 5.350 1.00 86.56 93 ARG A C 1
ATOM 754 O O . ARG A 1 93 ? -3.928 14.335 6.315 1.00 86.56 93 ARG A O 1
ATOM 761 N N . GLU A 1 94 ? -3.752 13.929 4.104 1.00 92.94 94 GLU A N 1
ATOM 762 C CA . GLU A 1 94 ? -5.134 14.300 3.762 1.00 92.94 94 GLU A CA 1
ATOM 763 C C . GLU A 1 94 ? -6.139 13.416 4.516 1.00 92.94 94 GLU A C 1
ATOM 765 O O . GLU A 1 94 ? -7.054 13.927 5.155 1.00 92.94 94 GLU A O 1
ATOM 770 N N . PHE A 1 95 ? -5.926 12.098 4.555 1.00 92.44 95 PHE A N 1
ATOM 771 C CA . PHE A 1 95 ? -6.823 11.176 5.258 1.00 92.44 95 PHE A CA 1
ATOM 772 C C . PHE A 1 95 ? -6.883 11.442 6.763 1.00 92.44 95 PHE A C 1
ATOM 774 O O . PHE A 1 95 ? -7.968 11.377 7.343 1.00 92.44 95 PHE A O 1
ATOM 781 N N . GLN A 1 96 ? -5.756 11.783 7.398 1.00 89.56 96 GLN A N 1
ATOM 782 C CA . GLN A 1 96 ? -5.749 12.176 8.812 1.00 89.56 96 GLN A CA 1
ATOM 783 C C . GLN A 1 96 ? -6.557 13.457 9.051 1.00 89.56 96 GLN A C 1
ATOM 785 O O . GLN A 1 96 ? -7.281 13.542 10.040 1.00 89.56 96 GLN A O 1
ATOM 790 N N . GLN A 1 97 ? -6.464 14.439 8.149 1.00 91.69 97 GLN A N 1
ATOM 791 C CA . GLN A 1 97 ? -7.232 15.685 8.246 1.00 91.69 97 GLN A CA 1
ATOM 792 C C . GLN A 1 97 ? -8.733 15.452 8.038 1.00 91.69 97 GLN A C 1
ATOM 794 O O . GLN A 1 97 ? -9.544 16.014 8.767 1.00 91.69 97 GLN A O 1
ATOM 799 N N . GLU A 1 98 ? -9.102 14.606 7.076 1.00 92.38 98 GLU A N 1
ATOM 800 C CA . GLU A 1 98 ? -10.500 14.300 6.754 1.00 92.38 98 GLU A CA 1
ATOM 801 C C . GLU A 1 98 ? -11.201 13.478 7.841 1.00 92.38 98 GLU A C 1
ATOM 803 O O . GLU A 1 98 ? -12.369 13.710 8.144 1.00 92.38 98 GLU A O 1
ATOM 808 N N . THR A 1 99 ? -10.514 12.478 8.394 1.00 89.50 99 THR A N 1
ATOM 809 C CA . THR A 1 99 ? -11.130 11.484 9.292 1.00 89.50 99 THR A CA 1
ATOM 810 C C . THR A 1 99 ? -10.880 11.771 10.771 1.00 89.50 99 THR A C 1
ATOM 812 O O . THR A 1 99 ? -11.624 11.290 11.622 1.00 89.50 99 THR A O 1
ATOM 815 N N . GLY A 1 100 ? -9.817 12.512 11.100 1.00 87.88 100 GLY A N 1
ATOM 816 C CA . GLY A 1 100 ? -9.321 12.658 12.469 1.00 87.88 100 GLY A CA 1
ATOM 817 C C . GLY A 1 100 ? -8.667 11.393 13.045 1.00 87.88 100 GLY A C 1
ATOM 818 O O . GLY A 1 100 ? -8.237 11.409 14.200 1.00 87.88 100 GLY A O 1
ATOM 819 N N . SER A 1 101 ? -8.581 10.304 12.274 1.00 87.19 101 SER A N 1
ATOM 820 C CA . SER A 1 101 ? -7.880 9.073 12.647 1.00 87.19 101 SER A CA 1
ATOM 821 C C . SER A 1 101 ? -6.385 9.192 12.352 1.00 87.19 101 SER A C 1
ATOM 823 O O . SER A 1 101 ? -5.972 9.856 11.403 1.00 87.19 101 SER A O 1
ATOM 825 N N . LEU A 1 102 ? -5.559 8.501 13.139 1.00 85.38 102 LEU A N 1
ATOM 826 C CA . LEU A 1 102 ? -4.123 8.396 12.879 1.00 85.38 102 LEU A CA 1
ATOM 827 C C . LEU A 1 102 ? -3.850 7.349 11.796 1.00 85.38 102 LEU A C 1
ATOM 829 O O . LEU A 1 102 ? -4.352 6.226 11.877 1.00 85.38 102 LEU A O 1
ATOM 833 N N . TYR A 1 103 ? -3.005 7.691 10.827 1.00 82.44 103 TYR A N 1
ATOM 834 C CA . TYR A 1 103 ? -2.598 6.808 9.737 1.00 82.44 103 TYR A CA 1
ATOM 835 C C . TYR A 1 103 ? -1.076 6.719 9.652 1.00 82.44 103 TYR A C 1
ATOM 837 O O . TYR A 1 103 ? -0.373 7.710 9.835 1.00 82.44 103 TYR A O 1
ATOM 845 N N . ASN A 1 104 ? -0.559 5.536 9.331 1.00 80.06 104 ASN A N 1
ATOM 846 C CA . ASN A 1 104 ? 0.854 5.339 9.018 1.00 80.06 104 ASN A CA 1
ATOM 847 C C . ASN A 1 104 ? 1.025 4.549 7.716 1.00 80.06 104 ASN A C 1
ATOM 849 O O . ASN A 1 104 ? 0.174 3.750 7.323 1.00 80.06 104 ASN A O 1
ATOM 853 N N . LEU A 1 105 ? 2.156 4.785 7.057 1.00 77.38 105 LEU A N 1
ATOM 854 C CA . LEU A 1 105 ? 2.649 3.913 5.998 1.00 77.38 105 LEU A CA 1
ATOM 855 C C . LEU A 1 105 ? 3.584 2.888 6.627 1.00 77.38 105 LEU A C 1
ATOM 857 O O . LEU A 1 105 ? 4.329 3.232 7.544 1.00 77.38 105 LEU A O 1
ATOM 861 N N . GLU A 1 106 ? 3.557 1.652 6.145 1.00 72.06 106 GLU A N 1
ATOM 862 C CA . GLU A 1 106 ? 4.493 0.619 6.583 1.00 72.06 106 GLU A CA 1
ATOM 863 C C . GLU A 1 106 ? 5.006 -0.204 5.402 1.00 72.06 106 GLU A C 1
ATOM 865 O O . GLU A 1 106 ? 4.282 -0.532 4.460 1.00 72.06 106 GLU A O 1
ATOM 870 N N . ALA A 1 107 ? 6.282 -0.561 5.487 1.00 61.56 107 ALA A N 1
ATOM 871 C CA . ALA A 1 107 ? 6.887 -1.622 4.704 1.00 61.56 107 ALA A CA 1
ATOM 872 C C . ALA A 1 107 ? 6.464 -2.977 5.301 1.00 61.56 107 ALA A C 1
ATOM 874 O O . ALA A 1 107 ? 7.210 -3.576 6.071 1.00 61.56 107 ALA A O 1
ATOM 875 N N . THR A 1 108 ? 5.230 -3.415 5.043 1.00 53.88 108 THR A N 1
ATOM 876 C CA . THR A 1 108 ? 4.678 -4.605 5.706 1.00 53.88 108 THR A CA 1
ATOM 877 C C . THR A 1 108 ? 5.395 -5.867 5.218 1.00 53.88 108 THR A C 1
ATOM 879 O O . THR A 1 108 ? 5.397 -6.086 4.009 1.00 53.88 108 THR A O 1
ATOM 882 N N . PRO A 1 109 ? 5.929 -6.735 6.102 1.00 51.19 109 PRO A N 1
ATOM 883 C CA . PRO A 1 109 ? 6.448 -8.039 5.704 1.00 51.19 109 PRO A CA 1
ATOM 884 C C . PRO A 1 109 ? 5.317 -8.866 5.093 1.00 51.19 109 PRO A C 1
ATOM 886 O O . PRO A 1 109 ? 4.434 -9.383 5.774 1.00 51.19 109 PRO A O 1
ATOM 889 N N . ALA A 1 110 ? 5.308 -8.913 3.768 1.00 57.72 110 ALA A N 1
ATOM 890 C CA . ALA A 1 110 ? 4.196 -9.427 2.993 1.00 57.72 110 ALA A CA 1
ATOM 891 C C . ALA A 1 110 ? 4.450 -10.857 2.502 1.00 57.72 110 ALA A C 1
ATOM 893 O O . ALA A 1 110 ? 3.996 -11.184 1.423 1.00 57.72 110 ALA A O 1
ATOM 894 N N . GLU A 1 111 ? 5.148 -11.728 3.231 1.00 59.72 111 GLU A N 1
ATOM 895 C CA . GLU A 1 111 ? 5.586 -13.037 2.698 1.00 59.72 111 GLU A CA 1
ATOM 896 C C . GLU A 1 111 ? 4.450 -13.862 2.060 1.00 59.72 111 GLU A C 1
ATOM 898 O O . GLU A 1 111 ? 4.536 -14.267 0.900 1.00 59.72 111 GLU A O 1
ATOM 903 N N . SER A 1 112 ? 3.329 -14.040 2.764 1.00 64.19 112 SER A N 1
ATOM 904 C CA . SER A 1 112 ? 2.167 -14.766 2.227 1.00 64.19 112 SER A CA 1
ATOM 905 C C . SER A 1 112 ? 1.338 -13.936 1.237 1.00 64.19 112 SER A C 1
ATOM 907 O O . SER A 1 112 ? 0.790 -14.464 0.265 1.00 64.19 112 SER A O 1
ATOM 909 N N . THR A 1 113 ? 1.255 -12.625 1.459 1.00 75.69 113 THR A N 1
ATOM 910 C CA . THR A 1 113 ? 0.449 -11.696 0.657 1.00 75.69 113 THR A CA 1
ATOM 911 C C . THR A 1 113 ? 1.091 -11.401 -0.701 1.00 75.69 113 THR A C 1
ATOM 913 O O . THR A 1 113 ? 0.402 -11.407 -1.717 1.00 75.69 113 THR A O 1
ATOM 916 N N . ALA A 1 114 ? 2.407 -11.215 -0.741 1.00 79.19 114 ALA A N 1
ATOM 917 C CA . ALA A 1 114 ? 3.212 -10.944 -1.925 1.00 79.19 114 ALA A CA 1
ATOM 918 C C . ALA A 1 114 ? 3.195 -12.126 -2.893 1.00 79.19 114 ALA A C 1
ATOM 920 O O . ALA A 1 114 ? 2.991 -11.928 -4.088 1.00 79.19 114 ALA A O 1
ATOM 921 N N . TYR A 1 115 ? 3.330 -13.354 -2.380 1.00 81.62 115 TYR A N 1
ATOM 922 C CA . TYR A 1 115 ? 3.169 -14.562 -3.189 1.00 81.62 115 TYR A CA 1
ATOM 923 C C . TYR A 1 115 ? 1.751 -14.664 -3.765 1.00 81.62 115 TYR A C 1
ATOM 925 O O . TYR A 1 115 ? 1.549 -14.887 -4.961 1.00 81.62 115 TYR A O 1
ATOM 933 N N . ARG A 1 116 ? 0.736 -14.454 -2.915 1.00 85.44 116 ARG A N 1
ATOM 934 C CA . ARG A 1 116 ? -0.667 -14.538 -3.332 1.00 85.44 116 ARG A CA 1
ATOM 935 C C . ARG A 1 116 ? -1.012 -13.499 -4.399 1.00 85.44 116 ARG A C 1
ATOM 937 O O . ARG A 1 116 ? -1.705 -13.849 -5.353 1.00 85.44 116 ARG A O 1
ATOM 944 N N . PHE A 1 117 ? -0.549 -12.260 -4.255 1.00 86.56 117 PHE A N 1
ATOM 945 C CA . PHE A 1 117 ? -0.769 -11.209 -5.248 1.00 86.56 117 PHE A CA 1
ATOM 946 C C . PHE A 1 117 ? -0.026 -11.491 -6.547 1.00 86.56 117 PHE A C 1
ATOM 948 O O . PHE A 1 117 ? -0.673 -11.504 -7.587 1.00 86.56 117 PHE A O 1
ATOM 955 N N . ALA A 1 118 ? 1.255 -11.866 -6.500 1.00 85.62 118 ALA A N 1
ATOM 956 C CA . ALA A 1 118 ? 2.008 -12.211 -7.706 1.00 85.62 118 ALA A CA 1
ATOM 957 C C . ALA A 1 118 ? 1.350 -13.353 -8.505 1.00 85.62 118 ALA A C 1
ATOM 959 O O . ALA A 1 118 ? 1.262 -13.299 -9.733 1.00 85.62 118 ALA A O 1
ATOM 960 N N . LYS A 1 119 ? 0.807 -14.366 -7.818 1.00 86.69 119 LYS A N 1
ATOM 961 C CA . LYS A 1 119 ? 0.073 -15.466 -8.460 1.00 86.69 119 LYS A CA 1
ATOM 962 C C . LYS A 1 119 ? -1.239 -15.011 -9.108 1.00 86.69 119 LYS A C 1
ATOM 964 O O . LYS A 1 119 ? -1.593 -15.497 -10.183 1.00 86.69 119 LYS A O 1
ATOM 969 N N . LEU A 1 120 ? -1.977 -14.108 -8.462 1.00 89.00 120 LEU A N 1
ATOM 970 C CA . LEU A 1 120 ? -3.207 -13.537 -9.022 1.00 89.00 120 LEU A CA 1
ATOM 971 C C . LEU A 1 120 ? -2.908 -12.622 -10.213 1.00 89.00 120 LEU A C 1
ATOM 973 O O . LEU A 1 120 ? -3.610 -12.701 -11.220 1.00 89.00 120 LEU A O 1
ATOM 977 N N . ASP A 1 121 ? -1.842 -11.833 -10.128 1.00 88.75 121 ASP A N 1
ATOM 978 C CA . ASP A 1 121 ? -1.381 -10.957 -11.199 1.00 88.75 121 ASP A CA 1
ATOM 979 C C . ASP A 1 121 ? -0.986 -11.767 -12.430 1.00 88.75 121 ASP A C 1
ATOM 981 O O . ASP A 1 121 ? -1.499 -11.495 -13.509 1.00 88.75 121 ASP A O 1
ATOM 985 N N . LYS A 1 122 ? -0.190 -12.833 -12.274 1.00 86.62 122 LYS A N 1
ATOM 986 C CA . LYS A 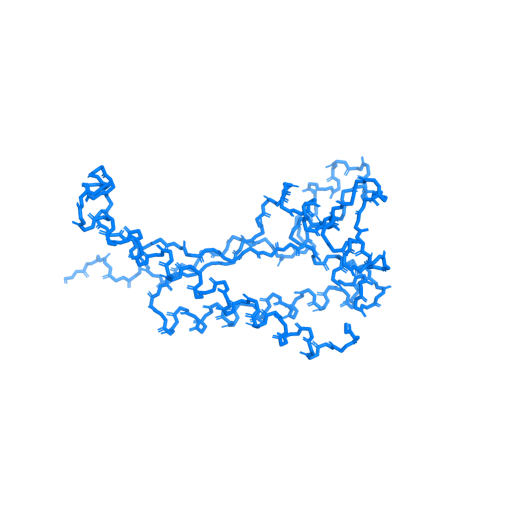1 122 ? 0.146 -13.759 -13.371 1.00 86.62 122 LYS A CA 1
ATOM 987 C C . LYS A 1 122 ? -1.074 -14.445 -13.981 1.00 86.62 122 LYS A C 1
ATOM 989 O O . LYS A 1 122 ? -1.095 -14.708 -15.179 1.00 86.62 122 LYS A O 1
ATOM 994 N N . LYS A 1 123 ? -2.102 -14.734 -13.176 1.00 88.81 123 LYS A N 1
ATOM 995 C CA . LYS A 1 123 ? -3.352 -15.330 -13.668 1.00 88.81 123 LYS A CA 1
ATOM 996 C C . LYS A 1 123 ? -4.178 -14.343 -14.499 1.00 88.81 123 LYS A C 1
ATOM 998 O O . LYS A 1 123 ? -4.802 -14.759 -15.470 1.00 88.81 123 LYS A O 1
ATOM 1003 N N . MET A 1 124 ? -4.222 -13.070 -14.105 1.00 87.94 124 MET A N 1
ATOM 1004 C CA . MET A 1 124 ? -4.971 -12.029 -14.824 1.00 87.94 124 MET A CA 1
ATOM 1005 C C . MET A 1 124 ? -4.192 -11.459 -16.014 1.00 87.94 124 MET A C 1
ATOM 1007 O O . MET A 1 124 ? -4.786 -11.117 -17.032 1.00 87.94 124 MET A O 1
ATOM 1011 N N . TYR A 1 125 ? -2.872 -11.378 -15.884 1.00 87.56 125 TYR A N 1
ATOM 1012 C CA . TYR A 1 125 ? -1.953 -10.772 -16.836 1.00 87.56 125 TYR A CA 1
ATOM 1013 C C . TYR A 1 125 ? -0.727 -11.684 -16.997 1.00 87.56 125 TYR A C 1
ATOM 1015 O O . TYR A 1 125 ? 0.268 -11.506 -16.295 1.00 87.56 125 TYR A O 1
ATOM 1023 N N . PRO A 1 126 ? -0.762 -12.663 -17.918 1.00 86.06 126 PRO A N 1
ATOM 1024 C CA . PRO A 1 126 ? 0.328 -13.631 -18.088 1.00 86.06 126 PRO A CA 1
ATOM 1025 C C . PRO A 1 126 ? 1.706 -12.984 -18.316 1.00 86.06 126 PRO A C 1
ATOM 1027 O O . PRO A 1 126 ? 2.717 -13.441 -17.772 1.00 86.06 126 PRO A O 1
ATOM 1030 N N . ASP A 1 127 ? 1.719 -11.861 -19.038 1.00 87.25 127 ASP A N 1
ATOM 1031 C CA . ASP A 1 127 ? 2.929 -11.127 -19.423 1.00 87.25 127 ASP A CA 1
ATOM 1032 C C . ASP A 1 127 ? 3.422 -10.125 -18.364 1.00 87.25 127 ASP A C 1
ATOM 1034 O O . ASP A 1 127 ? 4.418 -9.430 -18.587 1.00 87.25 127 ASP A O 1
ATOM 1038 N N . ILE A 1 128 ? 2.746 -10.006 -17.212 1.00 89.88 128 ILE A N 1
ATOM 1039 C CA . ILE A 1 128 ? 3.191 -9.092 -16.153 1.00 89.88 128 ILE A CA 1
ATOM 1040 C C . ILE A 1 128 ? 4.517 -9.571 -15.566 1.00 89.88 128 ILE A C 1
ATOM 1042 O O . ILE A 1 128 ? 4.724 -10.765 -15.330 1.00 89.88 128 ILE A O 1
ATOM 1046 N N . TYR A 1 129 ? 5.433 -8.641 -15.320 1.00 88.12 129 TYR A N 1
ATOM 1047 C CA . TYR A 1 129 ? 6.676 -8.955 -14.637 1.00 88.12 129 TYR A CA 1
ATOM 1048 C C . TYR A 1 129 ? 6.417 -9.153 -13.140 1.00 88.12 129 TYR A C 1
ATOM 1050 O O . TYR A 1 129 ? 5.834 -8.286 -12.488 1.00 88.12 129 TYR A O 1
ATOM 1058 N N . THR A 1 130 ? 6.897 -10.272 -12.605 1.00 88.00 130 THR A N 1
ATOM 1059 C CA . THR A 1 130 ? 6.954 -10.591 -11.172 1.00 88.00 130 THR A CA 1
ATOM 1060 C C . THR A 1 130 ? 8.336 -11.158 -10.869 1.00 88.00 130 THR A C 1
ATOM 1062 O O . THR A 1 130 ? 8.911 -11.815 -11.738 1.00 88.00 130 THR A O 1
ATOM 1065 N N . SER A 1 131 ? 8.858 -10.958 -9.658 1.00 83.88 131 SER A N 1
ATOM 1066 C CA . SER A 1 131 ? 10.084 -11.643 -9.231 1.00 83.88 131 SER A CA 1
ATOM 1067 C C . SER A 1 131 ? 9.824 -13.128 -8.946 1.00 83.88 131 SER A C 1
ATOM 1069 O O . SER A 1 131 ? 8.675 -13.547 -8.787 1.00 83.88 131 SER A O 1
ATOM 1071 N N . GLY A 1 132 ? 10.890 -13.927 -8.881 1.00 82.69 132 GLY A N 1
ATOM 1072 C CA . GLY A 1 132 ? 10.818 -15.375 -8.663 1.00 82.69 132 GLY A CA 1
ATOM 1073 C C . GLY A 1 132 ? 10.669 -16.191 -9.947 1.00 82.69 132 GLY A C 1
ATOM 1074 O O . GLY A 1 132 ? 10.885 -15.692 -11.052 1.00 82.69 132 GLY A O 1
ATOM 1075 N N . THR A 1 133 ? 10.335 -17.472 -9.796 1.00 79.06 133 THR A N 1
ATOM 1076 C CA . THR A 1 133 ? 10.145 -18.398 -10.925 1.00 79.06 133 THR A CA 1
ATOM 1077 C C . THR A 1 133 ? 8.681 -18.416 -11.380 1.00 79.06 133 THR A C 1
ATOM 1079 O O . THR A 1 133 ? 7.804 -17.980 -10.629 1.00 79.06 133 THR A O 1
ATOM 1082 N N . PRO A 1 134 ? 8.365 -18.937 -12.583 1.00 75.31 134 PRO A N 1
ATOM 1083 C CA . PRO A 1 134 ? 6.978 -19.109 -13.026 1.00 75.31 134 PRO A CA 1
ATOM 1084 C C . PRO A 1 134 ? 6.114 -19.918 -12.044 1.00 75.31 134 PRO A C 1
ATOM 1086 O O . PRO A 1 134 ? 4.924 -19.646 -11.887 1.00 75.31 134 PRO A O 1
ATOM 1089 N N . GLU A 1 135 ? 6.714 -20.886 -11.353 1.00 76.69 135 GLU A N 1
ATOM 1090 C CA . GLU A 1 135 ? 6.062 -21.754 -10.369 1.00 76.69 135 GLU A CA 1
ATOM 1091 C C . GLU A 1 135 ? 5.947 -21.082 -8.996 1.00 76.69 135 GLU A C 1
ATOM 1093 O O . GLU A 1 135 ? 5.007 -21.355 -8.238 1.00 76.69 135 GLU A O 1
ATOM 1098 N N . MET A 1 136 ? 6.885 -20.182 -8.679 1.00 80.81 136 MET A N 1
ATOM 1099 C CA . MET A 1 136 ? 6.958 -19.496 -7.396 1.00 80.81 136 MET A CA 1
ATOM 1100 C C . MET A 1 136 ? 7.140 -17.970 -7.539 1.00 80.81 136 MET A C 1
ATOM 1102 O O . MET A 1 136 ? 8.166 -17.428 -7.115 1.00 80.81 136 MET A O 1
ATOM 1106 N N . PRO A 1 137 ? 6.157 -17.255 -8.124 1.00 84.06 137 PRO A N 1
ATOM 1107 C CA . PRO A 1 137 ? 6.255 -15.814 -8.311 1.00 84.06 137 PRO A CA 1
ATOM 1108 C C . PRO A 1 137 ? 6.012 -15.073 -6.989 1.00 84.06 137 PRO A C 1
ATOM 1110 O O . PRO A 1 137 ? 5.130 -15.445 -6.214 1.00 84.06 137 PRO A O 1
ATOM 1113 N N . TYR A 1 138 ? 6.743 -13.989 -6.744 1.00 81.12 138 TYR A N 1
ATOM 1114 C CA . TYR A 1 138 ? 6.552 -13.117 -5.585 1.00 81.12 138 TYR A CA 1
ATOM 1115 C C . TYR A 1 138 ? 6.717 -11.636 -5.948 1.00 81.12 138 TYR A C 1
ATOM 1117 O O . TYR A 1 138 ? 7.384 -11.274 -6.919 1.00 81.12 138 TYR A O 1
ATOM 1125 N N . LEU A 1 139 ? 6.095 -10.770 -5.146 1.00 81.12 139 LEU A N 1
ATOM 1126 C CA . LEU A 1 139 ? 6.374 -9.335 -5.145 1.00 81.12 139 LEU A CA 1
ATOM 1127 C C . LEU A 1 139 ? 7.489 -9.036 -4.142 1.00 81.12 139 LEU A C 1
ATOM 1129 O O . LEU A 1 139 ? 7.522 -9.615 -3.054 1.00 81.12 139 LEU A O 1
ATOM 1133 N N . THR A 1 140 ? 8.395 -8.126 -4.485 1.00 76.94 140 THR A N 1
ATOM 1134 C CA . THR A 1 140 ? 9.440 -7.685 -3.556 1.00 76.94 140 THR A CA 1
ATOM 1135 C C . THR A 1 140 ? 8.837 -7.007 -2.335 1.00 76.94 140 THR A C 1
ATOM 1137 O O . THR A 1 140 ? 7.832 -6.291 -2.414 1.00 76.94 140 THR A O 1
ATOM 1140 N N . ASN A 1 141 ? 9.437 -7.260 -1.173 1.00 69.50 141 ASN A N 1
ATOM 1141 C CA . ASN A 1 141 ? 8.939 -6.696 0.065 1.00 69.50 141 ASN A CA 1
ATOM 1142 C C . ASN A 1 141 ? 9.216 -5.186 0.100 1.00 69.50 141 ASN A C 1
ATOM 1144 O O . ASN A 1 141 ? 10.370 -4.755 0.096 1.00 69.50 141 ASN A O 1
ATOM 1148 N N . SER A 1 142 ? 8.154 -4.380 0.151 1.00 62.16 142 SER A N 1
ATOM 1149 C CA . SER A 1 142 ? 8.238 -2.918 0.188 1.00 62.16 142 SER A CA 1
ATOM 1150 C C . SER A 1 142 ? 9.143 -2.330 -0.916 1.00 62.16 142 SER A C 1
ATOM 1152 O O . SER A 1 142 ? 8.853 -2.486 -2.103 1.00 62.16 142 SER A O 1
ATOM 1154 N N . THR A 1 143 ? 10.220 -1.644 -0.525 1.00 53.94 143 THR A N 1
ATOM 1155 C CA . THR A 1 143 ? 11.259 -1.045 -1.373 1.00 53.94 143 THR A CA 1
ATOM 1156 C C . THR A 1 143 ? 12.595 -1.783 -1.268 1.00 53.94 143 THR A C 1
ATOM 1158 O O . THR A 1 143 ? 13.623 -1.249 -1.686 1.00 53.94 143 THR A O 1
ATOM 1161 N N . GLN A 1 144 ? 12.622 -2.961 -0.641 1.00 52.88 144 GLN A N 1
ATOM 1162 C CA . GLN A 1 144 ? 13.851 -3.733 -0.493 1.00 52.88 144 GLN A CA 1
ATOM 1163 C C . GLN A 1 144 ? 14.267 -4.334 -1.838 1.00 52.88 144 GLN A C 1
ATOM 1165 O O . GLN A 1 144 ? 13.434 -4.647 -2.692 1.00 52.88 144 GLN A O 1
ATOM 1170 N N . LEU A 1 145 ? 15.581 -4.474 -2.017 1.00 42.62 145 LEU A N 1
ATOM 1171 C CA . LEU A 1 145 ? 16.162 -5.139 -3.179 1.00 42.62 145 LEU A CA 1
ATOM 1172 C C . LEU A 1 145 ? 15.630 -6.583 -3.285 1.00 42.62 145 LEU A C 1
ATOM 1174 O O . LEU A 1 145 ? 15.362 -7.205 -2.252 1.00 42.62 145 LEU A O 1
ATOM 1178 N N . PRO A 1 146 ? 15.474 -7.133 -4.503 1.00 42.62 146 PRO A N 1
ATOM 1179 C CA . PRO A 1 146 ? 15.067 -8.521 -4.689 1.00 42.62 146 PRO A CA 1
ATOM 1180 C C . PRO A 1 146 ? 15.966 -9.498 -3.923 1.00 42.62 146 PRO A C 1
ATOM 1182 O O . PRO A 1 146 ? 17.189 -9.352 -3.900 1.00 42.62 146 PRO A O 1
ATOM 1185 N N . VAL A 1 147 ? 15.352 -10.523 -3.326 1.00 34.28 147 VAL A N 1
ATOM 1186 C CA . VAL A 1 147 ? 16.078 -11.643 -2.711 1.00 34.28 147 VAL A CA 1
ATOM 1187 C C . VAL A 1 147 ? 16.903 -12.335 -3.804 1.00 34.28 147 VAL A C 1
ATOM 1189 O O . VAL A 1 147 ? 16.332 -12.788 -4.794 1.00 34.28 147 VAL A O 1
ATOM 1192 N N . GLY A 1 148 ? 18.232 -12.359 -3.642 1.00 37.50 148 GLY A N 1
ATOM 1193 C CA . GLY A 1 148 ? 19.193 -12.882 -4.628 1.00 37.50 148 GLY A CA 1
ATOM 1194 C C . GLY A 1 148 ? 20.111 -11.841 -5.293 1.00 37.50 148 GLY A C 1
ATOM 1195 O O . GLY A 1 148 ? 20.808 -12.180 -6.242 1.00 37.50 148 GLY A O 1
ATOM 1196 N N . TYR A 1 149 ? 20.120 -10.582 -4.835 1.00 37.06 149 TYR A N 1
ATOM 1197 C CA . TYR A 1 149 ? 20.941 -9.514 -5.433 1.00 37.06 149 TYR A CA 1
ATOM 1198 C C . TYR A 1 149 ? 22.420 -9.490 -4.970 1.00 37.06 149 TYR A C 1
ATOM 1200 O O . TYR A 1 149 ? 23.244 -8.876 -5.641 1.00 37.06 149 TYR A O 1
ATOM 1208 N N . THR A 1 150 ? 22.794 -10.140 -3.857 1.00 29.27 150 THR A N 1
ATOM 1209 C CA . THR A 1 150 ? 24.207 -10.273 -3.434 1.00 29.27 150 THR A CA 1
ATOM 1210 C C . THR A 1 150 ? 24.408 -11.419 -2.430 1.00 29.27 150 THR A C 1
ATOM 1212 O O . THR A 1 150 ? 23.570 -11.600 -1.547 1.00 29.27 150 THR A O 1
ATOM 1215 N N . ASP A 1 151 ? 25.515 -12.162 -2.555 1.00 33.16 151 ASP A N 1
ATOM 1216 C CA . ASP A 1 151 ? 25.950 -13.230 -1.628 1.00 33.16 151 ASP A CA 1
ATOM 1217 C C . ASP A 1 151 ? 26.783 -12.698 -0.443 1.00 33.16 151 ASP A C 1
ATOM 1219 O O . ASP A 1 151 ? 27.243 -13.463 0.406 1.00 33.16 151 ASP A O 1
ATOM 1223 N N . ASP A 1 152 ? 26.979 -11.381 -0.356 1.00 31.20 152 ASP A N 1
AT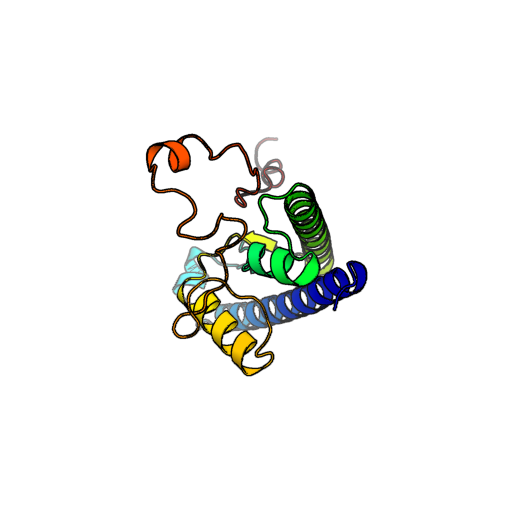OM 1224 C CA . ASP A 1 152 ? 27.840 -10.769 0.653 1.00 31.20 152 ASP A CA 1
ATOM 1225 C C . ASP A 1 152 ? 27.016 -10.204 1.821 1.00 31.20 152 ASP A C 1
ATOM 1227 O O . ASP A 1 152 ? 26.483 -9.089 1.788 1.00 31.20 152 ASP A O 1
ATOM 1231 N N . VAL A 1 153 ? 26.897 -11.011 2.878 1.00 31.70 153 VAL A N 1
ATOM 1232 C CA . VAL A 1 153 ? 26.119 -10.731 4.103 1.00 31.70 153 VAL A CA 1
ATOM 1233 C C . VAL A 1 153 ? 26.585 -9.441 4.800 1.00 31.70 153 VAL A C 1
ATOM 1235 O O . VAL A 1 153 ? 25.800 -8.781 5.482 1.00 31.70 153 VAL A O 1
ATOM 1238 N N . VAL A 1 154 ? 27.841 -9.038 4.587 1.00 31.45 154 VAL A N 1
ATOM 1239 C CA . VAL A 1 154 ? 28.428 -7.813 5.153 1.00 31.45 154 VAL A CA 1
ATOM 1240 C C . VAL A 1 154 ? 27.984 -6.565 4.379 1.00 31.45 154 VAL A C 1
ATOM 1242 O O . VAL A 1 154 ? 27.658 -5.550 4.991 1.00 31.45 154 VAL A O 1
ATOM 1245 N N . LEU A 1 155 ? 27.826 -6.646 3.054 1.00 33.66 155 LEU A N 1
ATOM 1246 C CA . LEU A 1 155 ? 27.378 -5.509 2.238 1.00 33.66 155 LEU A CA 1
ATOM 1247 C C . LEU A 1 155 ? 25.887 -5.185 2.458 1.00 33.66 155 LEU A C 1
ATOM 1249 O O . LEU A 1 155 ? 25.474 -4.030 2.359 1.00 33.66 155 LEU A O 1
ATOM 1253 N N . ALA A 1 156 ? 25.084 -6.193 2.817 1.00 34.25 156 ALA A N 1
ATOM 1254 C CA . ALA A 1 156 ? 23.687 -6.021 3.224 1.00 34.25 156 ALA A CA 1
ATOM 1255 C C . ALA A 1 156 ? 23.538 -5.302 4.583 1.00 34.25 156 ALA A C 1
ATOM 1257 O O . ALA A 1 156 ? 22.541 -4.612 4.801 1.00 34.25 156 ALA A O 1
ATOM 1258 N N . LEU A 1 157 ? 24.530 -5.432 5.475 1.00 32.19 157 LEU A N 1
ATOM 1259 C CA . LEU A 1 157 ? 24.565 -4.790 6.797 1.00 32.19 157 LEU A CA 1
ATOM 1260 C C . LEU A 1 157 ? 25.238 -3.412 6.788 1.00 32.19 157 LEU A C 1
ATOM 1262 O O . LEU A 1 157 ? 24.876 -2.565 7.600 1.00 32.19 157 LEU A O 1
ATOM 1266 N N . GLU A 1 158 ? 26.172 -3.161 5.868 1.00 31.34 158 GLU A N 1
ATOM 1267 C CA . GLU A 1 158 ? 26.852 -1.865 5.731 1.00 31.34 158 GLU A CA 1
ATOM 1268 C C . GLU A 1 158 ? 26.103 -0.867 4.832 1.00 31.34 158 GLU A C 1
ATOM 1270 O O . GLU A 1 158 ? 26.494 0.296 4.745 1.00 31.34 158 GLU A O 1
ATOM 1275 N N . HIS A 1 159 ? 25.033 -1.274 4.137 1.00 39.06 159 HIS A N 1
ATOM 1276 C CA . HIS A 1 159 ? 24.223 -0.384 3.287 1.00 39.06 159 HIS A CA 1
ATOM 1277 C C . HIS A 1 159 ? 22.749 -0.151 3.718 1.00 39.06 159 HIS A C 1
ATOM 1279 O O . HIS A 1 159 ? 21.889 -0.017 2.841 1.00 39.06 159 HIS A O 1
ATOM 1285 N N . PRO A 1 160 ? 22.406 0.037 5.014 1.00 33.44 160 PRO A N 1
ATOM 1286 C CA . PRO A 1 160 ? 21.116 0.620 5.410 1.00 33.44 160 PRO A CA 1
ATOM 1287 C C . PRO A 1 160 ? 20.901 2.042 4.853 1.00 33.44 160 PRO A C 1
ATOM 1289 O O . PRO A 1 160 ? 19.781 2.545 4.817 1.00 33.44 160 PRO A O 1
ATOM 1292 N N . GLU A 1 161 ? 21.976 2.700 4.409 1.00 30.78 161 GLU A N 1
ATOM 1293 C CA . GLU A 1 161 ? 22.025 4.152 4.210 1.00 30.78 161 GLU A CA 1
ATOM 1294 C C . GLU A 1 161 ? 21.853 4.598 2.743 1.00 30.78 161 GLU A C 1
ATOM 1296 O O . GLU A 1 161 ? 21.751 5.793 2.470 1.00 30.78 161 GLU A O 1
ATOM 1301 N N . ARG A 1 162 ? 21.769 3.677 1.766 1.00 28.61 162 ARG A N 1
ATOM 1302 C CA . ARG A 1 162 ? 21.656 4.040 0.330 1.00 28.61 162 ARG A CA 1
ATOM 1303 C C . ARG A 1 162 ? 20.263 3.909 -0.292 1.00 28.61 162 ARG A C 1
ATOM 1305 O O . ARG A 1 162 ? 20.099 4.160 -1.487 1.00 28.61 162 ARG A O 1
ATOM 1312 N N . CYS A 1 163 ? 19.248 3.632 0.525 1.00 32.69 163 CYS A N 1
ATOM 1313 C CA . CYS A 1 163 ? 17.850 3.927 0.211 1.00 32.69 163 CYS A CA 1
ATOM 1314 C C . CYS A 1 163 ? 17.114 4.314 1.509 1.00 32.69 163 CYS A C 1
ATOM 1316 O O . CYS A 1 163 ? 16.653 3.428 2.229 1.00 32.69 163 CYS A O 1
ATOM 1318 N N . PRO A 1 164 ? 16.996 5.610 1.859 1.00 32.16 164 PRO A N 1
ATOM 1319 C CA . PRO A 1 164 ? 16.285 6.025 3.059 1.00 32.16 164 PRO A CA 1
ATOM 1320 C C . PRO A 1 164 ? 14.775 5.992 2.789 1.00 32.16 164 PRO A C 1
ATOM 1322 O O . PRO A 1 164 ? 14.111 7.015 2.660 1.00 32.16 164 PRO A O 1
ATOM 1325 N N . ALA A 1 165 ? 14.226 4.788 2.695 1.00 33.06 165 ALA A N 1
ATOM 1326 C CA . ALA A 1 165 ? 12.808 4.521 2.889 1.00 33.06 165 ALA A CA 1
ATOM 1327 C C . ALA A 1 165 ? 12.649 3.505 4.029 1.00 33.06 165 ALA A C 1
ATOM 1329 O O . ALA A 1 165 ? 11.859 2.570 3.956 1.00 33.06 165 ALA A O 1
ATOM 1330 N N . ALA A 1 166 ? 13.419 3.684 5.107 1.00 31.34 166 ALA A N 1
ATOM 1331 C CA . ALA A 1 166 ? 13.111 3.076 6.391 1.00 31.34 166 ALA A CA 1
ATOM 1332 C C . ALA A 1 166 ? 11.787 3.683 6.885 1.00 31.34 166 ALA A C 1
ATOM 1334 O O . ALA A 1 166 ? 11.740 4.776 7.454 1.00 31.34 166 ALA A O 1
ATOM 1335 N N . VAL A 1 167 ? 10.678 3.009 6.581 1.00 35.38 167 VAL A N 1
ATOM 1336 C CA . VAL A 1 167 ? 9.332 3.429 6.973 1.00 35.38 167 VAL A CA 1
ATOM 1337 C C . VAL A 1 167 ? 9.097 3.065 8.443 1.00 35.38 167 VAL A C 1
ATOM 1339 O O . VAL A 1 167 ? 8.374 2.135 8.786 1.00 35.38 167 VAL A O 1
ATOM 1342 N N . HIS A 1 168 ? 9.734 3.819 9.334 1.00 31.48 168 HIS A N 1
ATOM 1343 C CA . HIS A 1 168 ? 9.355 3.918 10.741 1.00 31.48 168 HIS A CA 1
ATOM 1344 C C . HIS A 1 168 ? 9.350 5.396 11.135 1.00 31.48 168 HIS A C 1
ATOM 1346 O O . HIS A 1 168 ? 10.209 5.891 11.855 1.00 31.48 168 HIS A O 1
ATOM 1352 N N . TRP A 1 169 ? 8.371 6.129 10.602 1.00 35.00 169 TRP A N 1
ATOM 1353 C CA . TRP A 1 169 ? 8.174 7.541 10.917 1.00 35.00 169 TRP A CA 1
ATOM 1354 C C . TRP A 1 169 ? 7.051 7.694 11.945 1.00 35.00 169 TRP A C 1
ATOM 1356 O O . TRP A 1 169 ? 5.870 7.641 11.607 1.00 35.00 169 TRP A O 1
ATOM 1366 N N . ARG A 1 170 ? 7.437 7.871 13.217 1.00 28.72 170 ARG A N 1
ATOM 1367 C CA . ARG A 1 170 ? 6.568 8.409 14.274 1.00 28.72 170 ARG A CA 1
ATOM 1368 C C . ARG A 1 170 ? 6.665 9.931 14.222 1.00 28.72 170 ARG A C 1
ATOM 1370 O O . ARG A 1 170 ? 7.747 10.476 14.421 1.00 28.72 170 ARG A O 1
ATOM 1377 N N . ASP A 1 171 ? 5.556 10.620 13.972 1.00 30.78 171 ASP A N 1
ATOM 1378 C CA . ASP A 1 171 ? 5.508 12.075 14.130 1.00 30.78 171 ASP A CA 1
ATOM 1379 C C . ASP A 1 171 ? 5.708 12.424 15.615 1.00 30.78 171 ASP A C 1
ATOM 1381 O O . ASP A 1 171 ? 4.856 12.151 16.460 1.00 30.78 171 ASP A O 1
ATOM 1385 N N . HIS A 1 172 ? 6.849 13.029 15.953 1.00 32.53 172 HIS A N 1
ATOM 1386 C CA . HIS A 1 172 ? 7.191 13.440 17.320 1.00 32.53 172 HIS A CA 1
ATOM 1387 C C . HIS A 1 172 ? 6.487 14.729 17.790 1.00 32.53 172 HIS A C 1
ATOM 1389 O O . HIS A 1 172 ? 6.816 15.254 18.851 1.00 32.53 172 HIS A O 1
ATOM 1395 N N . ASN A 1 173 ? 5.492 15.233 17.055 1.00 31.45 173 ASN A N 1
ATOM 1396 C CA . ASN A 1 173 ? 4.854 16.519 17.356 1.00 31.45 173 ASN A CA 1
ATOM 1397 C C . ASN A 1 173 ? 3.533 16.447 18.142 1.00 31.45 173 ASN A C 1
ATOM 1399 O O . ASN A 1 173 ? 2.929 17.489 18.381 1.00 31.45 173 ASN A O 1
ATOM 1403 N N . SER A 1 174 ? 3.094 15.276 18.620 1.00 34.91 174 SER A N 1
ATOM 1404 C CA . SER A 1 174 ? 1.859 15.167 19.421 1.00 34.91 174 SER A CA 1
ATOM 1405 C C . SER A 1 174 ? 2.064 15.091 20.944 1.00 34.91 174 SER A C 1
ATOM 1407 O O . SER A 1 174 ? 1.104 14.835 21.667 1.00 34.91 174 SER A O 1
ATOM 1409 N N . THR A 1 175 ? 3.280 15.303 21.468 1.00 32.59 175 THR A N 1
ATOM 1410 C CA . THR A 1 175 ? 3.587 15.156 22.912 1.00 32.59 175 THR A CA 1
ATOM 1411 C C . THR A 1 175 ? 3.983 16.444 23.645 1.00 32.59 175 THR A C 1
ATOM 1413 O O . THR A 1 175 ? 4.410 16.378 24.795 1.00 32.59 175 THR A O 1
ATOM 1416 N N . ARG A 1 176 ? 3.786 17.635 23.066 1.00 30.56 176 ARG A N 1
ATOM 1417 C CA . ARG A 1 176 ? 3.986 18.917 23.777 1.00 30.56 176 ARG A CA 1
ATOM 1418 C C . ARG A 1 176 ? 2.672 19.658 24.043 1.00 30.56 176 ARG A C 1
ATOM 1420 O O . ARG A 1 176 ? 2.450 20.733 23.506 1.00 30.56 176 ARG A O 1
ATOM 1427 N N . SER A 1 177 ? 1.810 19.105 24.893 1.00 32.56 177 SER A N 1
ATOM 1428 C CA . SER A 1 177 ? 0.780 19.910 25.583 1.00 32.56 177 SER A CA 1
ATOM 1429 C C . SER A 1 177 ? 0.278 19.325 26.908 1.00 32.56 177 SER A C 1
ATOM 1431 O O . SER A 1 177 ? -0.727 19.784 27.439 1.00 32.56 177 SER A O 1
ATOM 1433 N N . TRP A 1 178 ? 0.999 18.370 27.505 1.00 36.03 178 TRP A N 1
ATOM 1434 C CA . TRP A 1 178 ? 0.698 17.892 28.855 1.00 36.03 178 TRP A CA 1
ATOM 1435 C C . TRP A 1 178 ? 1.939 18.001 29.738 1.00 36.03 178 TRP A C 1
ATOM 1437 O O . TRP A 1 178 ? 2.845 17.177 29.653 1.00 36.03 178 TRP A O 1
ATOM 1447 N N . GLY A 1 179 ? 1.969 19.041 30.579 1.00 30.05 179 GLY A N 1
ATOM 1448 C CA . GLY A 1 179 ? 2.860 19.116 31.738 1.00 30.05 179 GLY A CA 1
ATOM 1449 C C . GLY A 1 179 ? 3.565 20.455 31.957 1.00 30.05 179 GLY A C 1
ATOM 1450 O O . GLY A 1 179 ? 4.738 20.572 31.603 1.00 30.05 179 GLY A O 1
ATOM 1451 N N . ARG A 1 180 ? 2.868 21.386 32.631 1.00 30.19 180 ARG A N 1
ATOM 1452 C CA . ARG A 1 180 ? 3.322 22.299 33.713 1.00 30.19 180 ARG A CA 1
ATOM 1453 C C . ARG A 1 180 ? 2.716 23.702 33.579 1.00 30.19 180 ARG A C 1
ATOM 1455 O O . ARG A 1 180 ? 2.946 24.362 32.572 1.00 30.19 180 ARG A O 1
ATOM 1462 N N . GLY A 1 181 ? 2.030 24.139 34.638 1.00 35.41 181 GLY A N 1
ATOM 1463 C CA . GLY A 1 181 ? 1.473 25.481 34.818 1.00 35.41 181 GLY A CA 1
ATOM 1464 C C . GLY A 1 181 ? 0.038 25.416 35.286 1.00 35.41 181 GLY A C 1
ATOM 1465 O O . GLY A 1 181 ? -0.836 25.557 34.411 1.00 35.41 181 GLY A O 1
#

Radius of gyration: 19.49 Å; chains: 1; bounding box: 50×47×54 Å

InterPro domains:
  IPR012833 Ribonucleoside-triphosphate reductase, anaerobic [PF13597] (2-164)

Foldseek 3Di:
DQDLVVVLVVVLVVVVVLLVVQVVVQVVVVVCLVVCVCVVCCVPVVHCQVPAREDEDWQLQLVCCQHVVDGCVDPVSVVSLVVSVVSVVVSQVVSCVVPVHHYFYDLDPCPVPFQVVQVVCCVVPVPRDFDDDPVGGGIGRGSDDDDPPDPDPVVVVVPPPPRPPPRPDDDPPPPPDDDDD